Protein AF-A0A3D2SFI1-F1 (afdb_monomer_lite)

pLDDT: mean 71.43, std 18.97, range [39.94, 95.12]

Structure (mmCIF, N/CA/C/O backbone):
data_AF-A0A3D2SFI1-F1
#
_entry.id   AF-A0A3D2SFI1-F1
#
loop_
_atom_site.group_PDB
_atom_site.id
_atom_site.type_symbol
_atom_site.label_atom_id
_atom_site.label_alt_id
_atom_site.label_comp_id
_atom_site.label_asym_id
_atom_site.label_entity_id
_atom_site.label_seq_id
_atom_site.pdbx_PDB_ins_code
_atom_site.Cartn_x
_atom_site.Cartn_y
_atom_site.Cartn_z
_atom_site.occupancy
_atom_site.B_iso_or_equiv
_atom_site.auth_seq_id
_atom_site.auth_comp_id
_atom_site.auth_asym_id
_atom_site.auth_atom_id
_atom_site.pdbx_PDB_model_num
ATOM 1 N N . MET A 1 1 ? 15.712 4.746 -29.020 1.00 82.19 1 MET A N 1
ATOM 2 C CA . MET A 1 1 ? 15.199 5.637 -27.953 1.00 82.19 1 MET A CA 1
ATOM 3 C C . MET A 1 1 ? 13.906 5.114 -27.332 1.00 82.19 1 MET A C 1
ATOM 5 O O . MET A 1 1 ? 13.885 4.905 -26.130 1.00 82.19 1 MET A O 1
ATOM 9 N N . TYR A 1 2 ? 12.875 4.788 -28.119 1.00 91.19 2 TYR A N 1
ATOM 10 C CA . TYR A 1 2 ? 11.603 4.254 -27.595 1.00 91.19 2 TYR A CA 1
ATOM 11 C C . TYR A 1 2 ? 11.718 2.900 -26.880 1.00 91.19 2 TYR A C 1
ATOM 13 O O . TYR A 1 2 ? 11.045 2.687 -25.882 1.00 91.19 2 TYR A O 1
ATOM 21 N N . ILE A 1 3 ? 12.613 2.013 -27.335 1.00 93.12 3 ILE A N 1
ATOM 22 C CA . ILE A 1 3 ? 12.810 0.691 -26.715 1.00 93.12 3 ILE A CA 1
ATOM 23 C C . ILE A 1 3 ? 13.356 0.790 -25.279 1.00 93.12 3 ILE A C 1
ATOM 25 O O . ILE A 1 3 ? 12.961 0.023 -24.408 1.00 93.12 3 ILE A O 1
ATOM 29 N N . LEU A 1 4 ? 14.224 1.777 -25.022 1.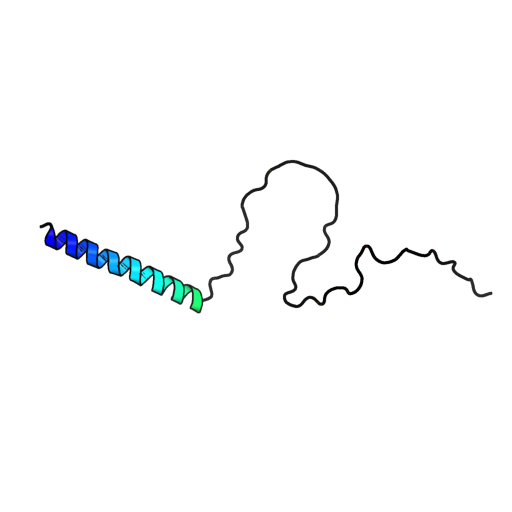00 92.62 4 LEU A N 1
ATOM 30 C CA . LEU A 1 4 ? 14.771 2.051 -23.691 1.00 92.62 4 LEU A CA 1
ATOM 31 C C . LEU A 1 4 ? 13.700 2.654 -22.784 1.00 92.62 4 LEU A C 1
ATOM 33 O O . LEU A 1 4 ? 13.619 2.303 -21.615 1.00 92.62 4 LEU A O 1
ATOM 37 N N . LEU A 1 5 ? 12.847 3.517 -23.342 1.00 92.12 5 LEU A N 1
ATOM 38 C CA . LEU A 1 5 ? 11.723 4.126 -22.635 1.00 92.12 5 LEU A CA 1
ATOM 39 C C . LEU A 1 5 ? 10.660 3.072 -22.276 1.00 92.12 5 LEU A C 1
ATOM 41 O O . LEU A 1 5 ? 10.170 3.051 -21.152 1.00 92.12 5 LEU A O 1
ATOM 45 N N . PHE A 1 6 ? 10.379 2.137 -23.186 1.00 94.12 6 PHE A N 1
ATOM 46 C CA . PHE A 1 6 ? 9.511 0.985 -22.942 1.00 94.12 6 PHE A CA 1
ATOM 47 C C . PHE A 1 6 ? 10.066 0.069 -21.844 1.00 94.12 6 PHE A C 1
ATOM 49 O O . PHE A 1 6 ? 9.340 -0.267 -20.913 1.00 94.12 6 PHE A O 1
ATOM 56 N N . LEU A 1 7 ? 11.358 -0.279 -21.901 1.00 94.75 7 LEU A N 1
ATOM 57 C CA . LEU A 1 7 ? 12.009 -1.069 -20.850 1.00 94.75 7 LEU A CA 1
ATOM 58 C C . LEU A 1 7 ? 12.008 -0.348 -19.499 1.00 94.75 7 LEU A C 1
ATOM 60 O O . LEU A 1 7 ? 11.730 -0.967 -18.477 1.00 94.75 7 LEU A O 1
ATOM 64 N N . PHE A 1 8 ? 12.273 0.957 -19.486 1.00 95.12 8 PHE A N 1
ATOM 65 C CA . PHE A 1 8 ? 12.241 1.763 -18.270 1.00 95.12 8 PHE A CA 1
ATOM 66 C C . PHE A 1 8 ? 10.843 1.776 -17.637 1.00 95.12 8 PHE A C 1
ATOM 68 O O . PHE A 1 8 ? 10.701 1.499 -16.447 1.00 95.12 8 PHE A O 1
ATOM 75 N N . ILE A 1 9 ? 9.799 2.007 -18.439 1.00 94.44 9 ILE A N 1
ATOM 76 C CA . ILE A 1 9 ? 8.403 1.954 -17.982 1.00 94.44 9 ILE A CA 1
ATOM 77 C C . ILE A 1 9 ? 8.045 0.551 -17.476 1.00 94.44 9 ILE A C 1
ATOM 79 O O . ILE A 1 9 ? 7.383 0.429 -16.449 1.00 94.44 9 ILE A O 1
ATOM 83 N N . LEU A 1 10 ? 8.508 -0.505 -18.147 1.00 94.88 10 LEU A N 1
ATOM 84 C CA . LEU A 1 10 ? 8.256 -1.892 -17.756 1.00 94.88 10 LEU A CA 1
ATOM 85 C C . LEU A 1 10 ? 8.877 -2.230 -16.392 1.00 94.88 10 LEU A C 1
ATOM 87 O O . LEU A 1 10 ? 8.223 -2.852 -15.555 1.00 94.88 10 LEU A O 1
ATOM 91 N N . VAL A 1 11 ? 10.100 -1.766 -16.127 1.00 94.69 11 VAL A N 1
ATOM 92 C CA . VAL A 1 11 ? 10.756 -1.936 -14.821 1.00 94.69 11 VAL A CA 1
ATOM 93 C C . VAL A 1 11 ? 9.993 -1.194 -13.719 1.00 94.69 11 VAL A C 1
ATOM 95 O O . VAL A 1 11 ? 9.733 -1.766 -12.660 1.00 94.69 11 VAL A O 1
ATOM 98 N N . VAL A 1 12 ? 9.576 0.053 -13.970 1.00 94.69 12 VAL A N 1
ATOM 99 C CA . VAL A 1 12 ? 8.781 0.834 -13.006 1.00 94.69 12 VAL A CA 1
ATOM 100 C C . VAL A 1 12 ? 7.420 0.180 -12.749 1.00 94.69 12 VAL A C 1
ATOM 102 O O . VAL A 1 12 ? 6.984 0.108 -11.603 1.00 94.69 12 VAL A O 1
ATOM 105 N N . PHE A 1 13 ? 6.768 -0.350 -13.784 1.00 94.06 13 PHE A N 1
ATOM 106 C CA . PHE A 1 13 ? 5.477 -1.029 -13.671 1.00 94.06 13 PHE A CA 1
ATOM 107 C C . PHE A 1 13 ? 5.550 -2.251 -12.750 1.00 94.06 13 PHE A C 1
ATOM 109 O O . PHE A 1 13 ? 4.742 -2.380 -11.829 1.00 94.06 13 PHE A O 1
ATOM 116 N N . ILE A 1 14 ? 6.561 -3.105 -12.941 1.00 92.88 14 ILE A N 1
ATOM 117 C CA . ILE A 1 14 ? 6.791 -4.284 -12.094 1.00 92.88 14 ILE A CA 1
ATOM 118 C C . ILE A 1 14 ? 7.100 -3.865 -10.650 1.00 92.88 14 ILE A C 1
ATOM 120 O O . ILE A 1 14 ? 6.598 -4.491 -9.717 1.00 92.88 14 ILE A O 1
ATOM 124 N N . LEU A 1 15 ? 7.863 -2.785 -10.447 1.00 92.50 15 LEU A N 1
ATOM 125 C CA . LEU A 1 15 ? 8.126 -2.244 -9.111 1.00 92.50 15 LEU A CA 1
ATOM 126 C C . LEU A 1 15 ? 6.844 -1.782 -8.415 1.00 92.50 15 LEU A C 1
ATOM 128 O O . LEU A 1 15 ? 6.609 -2.160 -7.274 1.00 92.50 15 LEU A O 1
ATOM 132 N N . VAL A 1 16 ? 5.993 -1.001 -9.081 1.00 89.94 16 VAL A N 1
ATOM 133 C CA . VAL A 1 16 ? 4.749 -0.489 -8.479 1.00 89.94 16 VAL A CA 1
ATOM 134 C C . VAL A 1 16 ? 3.788 -1.633 -8.132 1.00 89.94 16 VAL A C 1
ATOM 136 O O . VAL A 1 16 ? 3.224 -1.651 -7.035 1.00 89.94 16 VAL A O 1
ATOM 139 N N . LEU A 1 17 ? 3.650 -2.623 -9.019 1.00 87.25 17 LEU A N 1
ATOM 140 C CA . LEU A 1 17 ? 2.845 -3.826 -8.775 1.00 87.25 17 LEU A CA 1
ATOM 141 C C . LEU A 1 17 ? 3.404 -4.687 -7.635 1.00 87.25 17 LEU A C 1
ATOM 143 O O . LEU A 1 17 ? 2.653 -5.097 -6.749 1.00 87.25 17 LEU A O 1
ATOM 147 N N . GLY A 1 18 ? 4.716 -4.929 -7.619 1.00 86.06 18 GLY A N 1
ATOM 148 C CA . GLY A 1 18 ? 5.374 -5.736 -6.590 1.00 86.06 18 GLY A CA 1
ATOM 149 C C . GLY A 1 18 ? 5.359 -5.073 -5.211 1.00 86.06 18 GLY A C 1
ATOM 150 O O . GLY A 1 18 ? 5.039 -5.717 -4.210 1.00 86.06 18 GLY A O 1
ATOM 151 N N . LEU A 1 19 ? 5.633 -3.767 -5.146 1.00 85.75 19 LEU A N 1
ATOM 152 C CA . LEU A 1 19 ? 5.630 -2.998 -3.898 1.00 85.75 19 LEU A CA 1
ATOM 153 C C . LEU A 1 19 ? 4.230 -2.905 -3.274 1.00 85.75 19 LEU A C 1
ATOM 155 O O . LEU A 1 19 ? 4.118 -2.909 -2.048 1.00 85.75 19 LEU A O 1
ATOM 159 N N . SER A 1 20 ? 3.166 -2.874 -4.085 1.00 81.25 20 SER A N 1
ATOM 160 C CA . SER A 1 20 ? 1.779 -2.865 -3.596 1.00 81.25 20 SER A CA 1
ATOM 161 C C . SER A 1 20 ? 1.450 -4.116 -2.769 1.00 81.25 20 SER A C 1
ATOM 163 O O . SER A 1 20 ? 0.881 -4.026 -1.677 1.00 81.25 20 SER A O 1
ATOM 165 N N . ILE A 1 21 ? 1.895 -5.284 -3.240 1.00 84.50 21 ILE A N 1
ATOM 166 C CA . ILE A 1 21 ? 1.675 -6.569 -2.567 1.00 84.50 21 ILE A CA 1
ATOM 167 C C . ILE A 1 21 ? 2.522 -6.651 -1.294 1.00 84.50 21 ILE A C 1
ATOM 169 O O . ILE A 1 21 ? 1.993 -6.943 -0.220 1.00 84.50 21 ILE A O 1
ATOM 173 N N . VAL A 1 22 ? 3.814 -6.322 -1.373 1.00 84.62 22 VAL A N 1
ATOM 174 C CA . VAL A 1 22 ? 4.719 -6.365 -0.211 1.00 84.62 22 VAL A CA 1
ATOM 175 C C . VAL A 1 22 ? 4.257 -5.407 0.889 1.00 84.62 22 VAL A C 1
ATOM 177 O O . VAL A 1 22 ? 4.211 -5.795 2.055 1.00 84.62 22 VAL A O 1
ATOM 180 N N . GLY A 1 23 ? 3.829 -4.189 0.542 1.00 80.38 23 GLY A N 1
ATOM 181 C CA . GLY A 1 23 ? 3.296 -3.227 1.510 1.00 80.38 23 GLY A CA 1
ATOM 182 C C . GLY A 1 23 ? 2.032 -3.722 2.221 1.00 80.38 23 GLY A C 1
ATOM 183 O O . GLY A 1 23 ? 1.868 -3.488 3.419 1.00 80.38 23 GLY A O 1
ATOM 184 N N . SER A 1 24 ? 1.163 -4.458 1.519 1.00 78.62 24 SER A N 1
ATOM 185 C CA . SER A 1 24 ? -0.036 -5.063 2.113 1.00 78.62 24 SER A CA 1
ATOM 186 C C . SER A 1 24 ? 0.299 -6.183 3.106 1.00 78.62 24 SER A C 1
ATOM 188 O O . SER A 1 24 ? -0.286 -6.229 4.187 1.00 78.62 24 SER A O 1
ATOM 190 N N . ILE A 1 25 ? 1.296 -7.018 2.794 1.00 81.56 25 ILE A N 1
ATOM 191 C CA . ILE A 1 25 ? 1.754 -8.125 3.646 1.00 81.56 25 ILE A CA 1
ATOM 192 C C . ILE A 1 25 ? 2.491 -7.583 4.870 1.00 81.56 25 ILE A C 1
ATOM 194 O O . ILE A 1 25 ? 2.202 -7.994 5.990 1.00 81.56 25 ILE A O 1
ATOM 198 N N . VAL A 1 26 ? 3.382 -6.604 4.689 1.00 86.19 26 VAL A N 1
ATOM 199 C CA . VAL A 1 26 ? 4.047 -5.924 5.808 1.00 86.19 26 VAL A CA 1
ATOM 200 C C . VAL A 1 26 ? 3.008 -5.269 6.711 1.00 86.19 26 VAL A C 1
ATOM 202 O O . VAL A 1 26 ? 3.078 -5.442 7.918 1.00 86.19 26 VAL A O 1
ATOM 205 N N . ARG A 1 27 ? 1.987 -4.597 6.164 1.00 77.12 27 ARG A N 1
ATOM 206 C CA . ARG A 1 27 ? 0.898 -4.009 6.961 1.00 77.12 27 ARG A CA 1
ATOM 207 C C . ARG A 1 27 ? 0.036 -5.057 7.674 1.00 77.12 27 ARG A C 1
ATOM 209 O O . ARG A 1 27 ? -0.410 -4.794 8.791 1.00 77.12 27 ARG A O 1
ATOM 216 N N . ALA A 1 28 ? -0.185 -6.215 7.052 1.00 77.69 28 ALA A N 1
ATOM 217 C CA . ALA A 1 28 ? -0.918 -7.337 7.634 1.00 77.69 28 ALA A CA 1
ATOM 218 C C . ALA A 1 28 ? -0.141 -8.004 8.782 1.00 77.69 28 ALA A C 1
ATOM 220 O O . ALA A 1 28 ? -0.737 -8.335 9.802 1.00 77.69 28 ALA A O 1
ATOM 221 N N . ILE A 1 29 ? 1.183 -8.139 8.651 1.00 79.25 29 ILE A N 1
ATOM 222 C CA . ILE A 1 29 ? 2.056 -8.752 9.664 1.00 79.25 29 ILE A CA 1
ATOM 223 C C . ILE A 1 29 ? 2.406 -7.757 10.783 1.00 79.25 29 ILE A C 1
ATOM 225 O O . ILE A 1 29 ? 2.393 -8.124 11.953 1.00 79.25 29 ILE A O 1
ATOM 229 N N . PHE A 1 30 ? 2.651 -6.482 10.465 1.00 76.69 30 PHE A N 1
ATOM 230 C CA . PHE A 1 30 ? 2.930 -5.432 11.458 1.00 76.69 30 PHE A CA 1
ATOM 231 C C . PHE A 1 30 ? 1.675 -4.857 12.130 1.00 76.69 30 PHE A C 1
ATOM 233 O O . PHE A 1 30 ? 1.784 -3.953 12.957 1.00 76.69 30 PHE A O 1
ATOM 240 N N . GLY A 1 31 ? 0.478 -5.357 11.809 1.00 66.19 31 GLY A N 1
ATOM 241 C CA . GLY A 1 31 ? -0.721 -5.114 12.614 1.00 66.19 31 GLY A CA 1
ATOM 242 C C . GLY A 1 31 ? -1.116 -3.642 12.795 1.00 66.19 31 GLY A C 1
ATOM 243 O O . GLY A 1 31 ? -1.810 -3.307 13.756 1.00 66.19 31 GLY A O 1
ATOM 244 N N . PHE A 1 32 ? -0.736 -2.741 11.882 1.00 57.56 32 PHE A N 1
ATOM 245 C CA . PHE A 1 32 ? -1.083 -1.312 11.960 1.00 57.56 32 PHE A CA 1
ATOM 246 C C . PHE A 1 32 ? -2.507 -1.049 11.427 1.00 57.56 32 PHE A C 1
ATOM 248 O O . PHE A 1 32 ? -2.746 -0.292 10.481 1.00 57.56 32 PHE A O 1
ATOM 255 N N . GLY A 1 33 ? -3.465 -1.757 12.028 1.00 59.09 33 GLY A N 1
ATOM 256 C CA . GLY A 1 33 ? -4.872 -1.843 11.639 1.00 59.09 33 GLY A CA 1
ATOM 257 C C . GLY A 1 33 ? -5.855 -1.298 12.675 1.00 59.09 33 GLY A C 1
ATOM 258 O O . GLY A 1 33 ? -7.038 -1.598 12.593 1.00 59.09 33 GLY A O 1
ATOM 259 N N . ARG A 1 34 ? -5.412 -0.484 13.640 1.00 58.25 34 ARG A N 1
ATOM 260 C CA . ARG A 1 34 ? -6.318 0.299 14.499 1.00 58.25 34 ARG A CA 1
ATOM 261 C C . ARG A 1 34 ? -6.230 1.781 14.151 1.00 58.25 34 ARG A C 1
ATOM 263 O O . ARG A 1 34 ? -5.651 2.571 14.886 1.00 58.25 34 ARG A O 1
ATOM 270 N N . ARG A 1 35 ? -6.811 2.178 13.019 1.00 54.97 35 ARG A N 1
ATOM 271 C CA . ARG A 1 35 ? -7.232 3.570 12.821 1.00 54.97 35 ARG A CA 1
ATOM 272 C C . ARG A 1 35 ? -8.730 3.582 12.592 1.00 54.97 35 ARG A C 1
ATOM 274 O O . ARG A 1 35 ? -9.207 3.314 11.497 1.00 54.97 35 ARG A O 1
ATOM 281 N N . SER A 1 36 ? -9.420 3.854 13.697 1.00 52.03 36 SER A N 1
ATOM 282 C CA . SER A 1 36 ? -10.789 4.345 13.761 1.00 52.03 36 SER A CA 1
ATOM 283 C C . SER A 1 36 ? -11.053 5.295 12.597 1.00 52.03 36 SER A C 1
ATOM 285 O O . SER A 1 36 ? -10.447 6.365 12.521 1.00 52.03 36 SER A O 1
ATOM 287 N N . THR A 1 37 ? -11.943 4.909 11.687 1.00 45.69 37 THR A N 1
ATOM 288 C CA . THR A 1 37 ? -12.534 5.825 10.711 1.00 45.69 37 THR A CA 1
ATOM 289 C C . THR A 1 37 ? -13.591 6.640 11.449 1.00 45.69 37 THR A C 1
ATOM 291 O O . THR A 1 37 ? -14.790 6.434 11.318 1.00 45.69 37 THR A O 1
ATOM 294 N N . SER A 1 38 ? -13.135 7.540 12.315 1.00 55.94 38 SER A N 1
ATOM 295 C CA . SER A 1 38 ? -13.974 8.634 12.775 1.00 55.94 38 SER A CA 1
ATOM 296 C C . SER A 1 38 ? -13.968 9.687 11.677 1.00 55.94 38 SER A C 1
ATOM 298 O O . SER A 1 38 ? -12.892 10.132 11.278 1.00 55.94 38 SER A O 1
ATOM 300 N N . ARG A 1 39 ? -15.173 10.130 11.300 1.00 52.91 39 ARG A N 1
ATOM 301 C CA . ARG A 1 39 ? -15.514 11.223 10.370 1.00 52.91 39 ARG A CA 1
ATOM 302 C C . ARG A 1 39 ? -15.718 10.756 8.926 1.00 52.91 39 ARG A C 1
ATOM 304 O O . ARG A 1 39 ? -14.759 10.587 8.187 1.00 52.91 39 ARG A O 1
ATOM 311 N N . MET A 1 40 ? -16.982 10.659 8.507 1.00 42.59 40 MET A N 1
ATOM 312 C CA . MET A 1 40 ? -17.606 11.751 7.749 1.00 42.59 40 MET A CA 1
ATOM 313 C C . MET A 1 40 ? -19.108 11.490 7.498 1.00 42.59 40 MET A C 1
ATOM 315 O O . MET A 1 40 ? -19.491 10.398 7.101 1.00 42.59 40 MET A O 1
ATOM 319 N N . ASN A 1 41 ? -19.897 12.557 7.676 1.00 43.81 41 ASN A N 1
ATOM 320 C CA . ASN A 1 41 ? -21.236 12.830 7.135 1.00 43.81 41 ASN A CA 1
ATOM 321 C C . ASN A 1 41 ? -22.475 12.162 7.748 1.00 43.81 41 ASN A C 1
ATOM 323 O O . ASN A 1 41 ? -22.941 11.138 7.269 1.00 43.81 41 ASN A O 1
ATOM 327 N N . GLN A 1 42 ? -23.130 12.904 8.647 1.00 45.91 42 GLN A N 1
ATOM 328 C CA . GLN A 1 42 ? -24.541 13.263 8.452 1.00 45.91 42 GLN A CA 1
ATOM 329 C C . GLN A 1 42 ? -24.873 14.521 9.268 1.00 45.91 42 GLN A C 1
ATOM 331 O O . GLN A 1 42 ? -25.346 14.466 10.397 1.00 45.91 42 GLN A O 1
ATOM 336 N N . SER A 1 43 ? -24.584 15.685 8.682 1.00 49.28 43 SER A N 1
ATOM 337 C CA . SER A 1 43 ? -25.351 16.890 8.988 1.00 49.28 43 SER A CA 1
ATOM 338 C C . SER A 1 43 ? -26.723 16.684 8.367 1.00 49.28 43 SER A C 1
ATOM 340 O O . SER A 1 43 ? -26.792 16.675 7.145 1.00 49.28 43 SER A O 1
ATOM 342 N N . HIS A 1 44 ? -27.762 16.468 9.168 1.00 43.25 44 HIS A N 1
ATOM 343 C CA . HIS A 1 44 ? -29.126 16.937 8.914 1.00 43.25 44 HIS A CA 1
ATOM 344 C C . HIS A 1 44 ? -29.802 17.086 10.279 1.00 43.25 44 HIS A C 1
ATOM 346 O O . HIS A 1 44 ? -29.849 16.155 11.082 1.00 43.25 44 HIS A O 1
ATOM 352 N N . GLU A 1 45 ? -30.216 18.317 10.547 1.00 50.75 45 GLU A N 1
ATOM 353 C CA . GLU A 1 45 ? -30.997 18.746 11.697 1.00 50.75 45 GLU A CA 1
ATOM 354 C C . GLU A 1 45 ? -32.263 17.900 11.851 1.00 50.75 45 GLU A C 1
ATOM 356 O O . GLU A 1 45 ? -32.929 17.576 10.869 1.00 50.75 45 GLU A O 1
ATOM 361 N N . GLY A 1 46 ? -32.617 17.566 13.092 1.00 39.94 46 GLY A N 1
ATOM 362 C CA . GLY A 1 46 ? -33.845 16.825 13.363 1.00 39.94 46 GLY A CA 1
ATOM 363 C C . GLY A 1 46 ? -33.885 16.204 14.748 1.00 39.94 46 GLY A C 1
ATOM 364 O O . GLY A 1 46 ? -33.917 14.991 14.881 1.00 39.94 46 GLY A O 1
ATOM 365 N N . GLN A 1 47 ? -33.792 17.052 15.769 1.00 45.03 47 GLN A N 1
ATOM 366 C CA . GLN A 1 47 ? -34.594 16.994 16.992 1.00 45.03 47 GLN A CA 1
ATOM 367 C C . GLN A 1 47 ? -35.290 15.645 17.301 1.00 45.03 47 GLN A C 1
ATOM 369 O O . GLN A 1 47 ? -36.239 15.268 16.622 1.00 45.03 47 GLN A O 1
ATOM 374 N N . ASN A 1 48 ? -34.884 14.999 18.402 1.00 40.75 48 ASN A N 1
ATOM 375 C CA . ASN A 1 48 ? -35.725 14.700 19.577 1.00 40.75 48 ASN A CA 1
ATOM 376 C C . ASN A 1 48 ? -35.419 13.323 20.217 1.00 40.75 48 ASN A C 1
ATOM 378 O O . ASN A 1 48 ? -35.404 12.301 19.543 1.00 40.75 48 ASN A O 1
ATOM 382 N N . ASN A 1 49 ? -35.255 13.337 21.545 1.00 42.06 49 ASN A N 1
ATOM 383 C CA . ASN A 1 49 ? -35.307 12.221 22.506 1.00 42.06 49 ASN A CA 1
ATOM 384 C C . ASN A 1 49 ? -34.242 11.108 22.397 1.00 42.06 49 ASN A C 1
ATOM 386 O O . ASN A 1 49 ? -34.291 10.207 21.573 1.00 42.06 49 ASN A O 1
ATOM 390 N N . GLN A 1 50 ? -33.183 11.189 23.206 1.00 50.38 50 GLN A N 1
ATOM 391 C CA . GLN A 1 50 ? -33.129 10.607 24.561 1.00 50.38 50 GLN A CA 1
ATOM 392 C C . GLN A 1 50 ? -33.084 9.075 24.528 1.00 50.38 50 GLN A C 1
ATOM 394 O O . GLN A 1 50 ? -34.120 8.425 24.469 1.00 50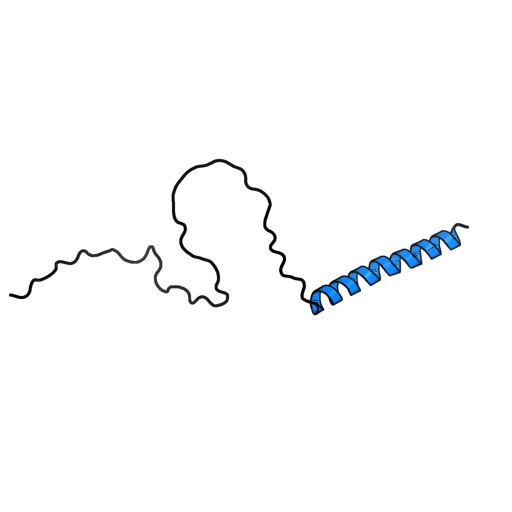.38 50 GLN A O 1
ATOM 399 N N . SER A 1 51 ? -31.865 8.524 24.589 1.00 42.34 51 SER A N 1
ATOM 400 C CA . SER A 1 51 ? -31.463 7.331 25.363 1.00 42.34 51 SER A CA 1
ATOM 401 C C . SER A 1 51 ? -30.038 6.946 24.953 1.00 42.34 51 SER A C 1
ATOM 403 O O . SER A 1 51 ? -29.809 6.040 24.153 1.00 42.34 51 SER A O 1
ATOM 405 N N . GLN A 1 52 ? -29.056 7.679 25.483 1.00 48.22 52 GLN A N 1
ATOM 406 C CA . GLN A 1 52 ? -27.721 7.118 25.661 1.00 48.22 52 GLN A CA 1
ATOM 407 C C . GLN A 1 52 ? -27.838 6.043 26.740 1.00 48.22 52 GLN A C 1
ATOM 409 O O . GLN A 1 52 ? -27.850 6.372 27.917 1.00 48.22 52 GLN A O 1
ATOM 414 N N . GLU A 1 53 ? -27.921 4.775 26.350 1.00 43.81 53 GLU A N 1
ATOM 415 C CA . GLU A 1 53 ? -27.475 3.699 27.231 1.00 43.81 53 GLU A CA 1
ATOM 416 C C . GLU A 1 53 ? -27.012 2.485 26.418 1.00 43.81 53 GLU A C 1
ATOM 418 O O . GLU A 1 53 ? -27.775 1.824 25.716 1.00 43.81 53 GLU A O 1
ATOM 423 N N . GLU A 1 54 ? -25.697 2.283 26.486 1.00 45.91 54 GLU A N 1
ATOM 424 C CA . GLU A 1 54 ? -24.941 1.060 26.233 1.00 45.91 54 GLU A CA 1
ATOM 425 C C . GLU A 1 54 ? -25.390 0.123 25.104 1.00 45.91 54 GLU A C 1
ATOM 427 O O . GLU A 1 54 ? -26.155 -0.819 25.295 1.00 45.91 54 GLU A O 1
ATOM 432 N N . ASN A 1 55 ? -24.696 0.207 23.969 1.00 43.22 55 ASN A N 1
ATOM 433 C CA . ASN A 1 55 ? -24.201 -1.011 23.322 1.00 43.22 55 ASN A CA 1
ATOM 434 C C . ASN A 1 55 ? -22.853 -0.760 22.652 1.00 43.22 55 ASN A C 1
ATOM 436 O O . ASN A 1 55 ? -22.654 -0.962 21.456 1.00 43.22 55 ASN A O 1
ATOM 440 N N . THR A 1 56 ? -21.881 -0.368 23.468 1.00 41.38 56 THR A N 1
ATOM 441 C CA . THR A 1 56 ? -20.506 -0.753 23.187 1.00 41.38 56 THR A CA 1
ATOM 442 C C . THR A 1 56 ? -20.387 -2.264 23.411 1.00 41.38 56 THR A C 1
ATOM 444 O O . THR A 1 56 ? -20.861 -2.826 24.400 1.00 41.38 56 THR A O 1
ATOM 447 N N . THR A 1 57 ? -19.786 -2.925 22.422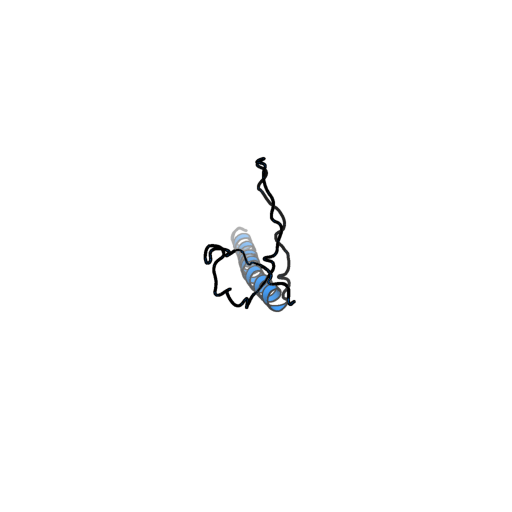 1.00 42.09 57 THR A N 1
ATOM 448 C CA . THR A 1 57 ? -19.050 -4.191 22.536 1.00 42.09 57 THR A CA 1
ATOM 449 C C . THR A 1 57 ? -19.729 -5.350 23.268 1.00 42.09 57 THR A C 1
ATOM 45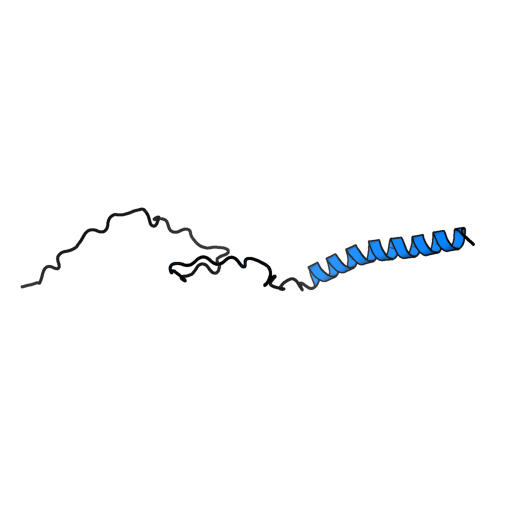1 O O . THR A 1 57 ? -19.733 -5.43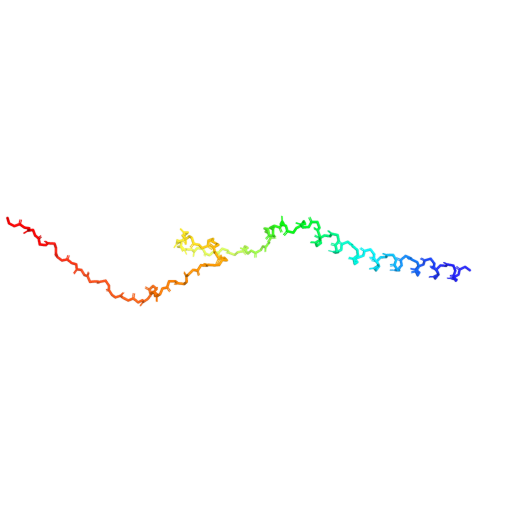8 24.488 1.00 42.09 57 THR A O 1
ATOM 454 N N . ALA A 1 58 ? -20.107 -6.373 22.505 1.00 42.16 58 ALA A N 1
ATOM 455 C CA . ALA A 1 58 ? -19.435 -7.649 22.721 1.00 42.16 58 ALA A CA 1
ATOM 456 C C . ALA A 1 58 ? -19.511 -8.517 21.466 1.00 42.16 58 ALA A C 1
ATOM 458 O O . ALA A 1 58 ? -20.511 -9.165 21.163 1.00 42.16 58 ALA A O 1
ATOM 459 N N . SER A 1 59 ? -18.361 -8.588 20.798 1.00 52.97 59 SER A N 1
ATOM 460 C CA . SER A 1 59 ? -17.783 -9.890 20.484 1.00 52.97 59 SER A CA 1
ATOM 461 C C . SER A 1 59 ? -18.040 -10.820 21.688 1.00 52.97 59 SER A C 1
ATOM 463 O O . SER A 1 59 ? -17.466 -10.606 22.752 1.00 52.97 59 SER A O 1
ATOM 465 N N . GLY A 1 60 ? -19.027 -11.720 21.583 1.00 53.94 60 GLY A N 1
ATOM 466 C CA . GLY A 1 60 ? -19.429 -12.650 22.652 1.00 53.94 60 GLY A CA 1
ATOM 467 C C . GLY A 1 60 ? -20.586 -12.246 23.593 1.00 53.94 60 GLY A C 1
ATOM 468 O O . GLY A 1 60 ? -20.680 -12.815 24.679 1.00 53.94 60 GLY A O 1
ATOM 469 N N . LYS A 1 61 ? -21.484 -11.303 23.250 1.00 58.78 61 LYS A N 1
ATOM 470 C CA . LYS A 1 61 ? -22.615 -10.935 24.141 1.00 58.78 61 LYS A CA 1
ATOM 471 C C . LYS A 1 61 ? -23.708 -12.012 24.105 1.00 58.78 61 LYS A C 1
ATOM 473 O O . LYS A 1 61 ? -24.351 -12.206 23.074 1.00 58.78 61 LYS A O 1
ATOM 478 N N . ARG A 1 62 ? -23.953 -12.693 25.233 1.00 67.31 62 ARG A N 1
ATOM 479 C CA . ARG A 1 62 ? -25.138 -13.554 25.415 1.00 67.31 62 ARG A CA 1
ATOM 480 C C . ARG A 1 62 ? -26.390 -12.720 25.121 1.00 67.31 62 ARG A C 1
ATOM 482 O O . ARG A 1 62 ? -26.586 -11.674 25.738 1.00 67.31 62 ARG A O 1
ATOM 489 N N . LYS A 1 63 ? -27.211 -13.162 24.162 1.00 74.06 63 LYS A N 1
ATOM 490 C CA . LYS A 1 63 ? -28.493 -12.514 23.856 1.00 74.06 63 LYS A CA 1
ATOM 491 C C . LYS A 1 63 ? -29.393 -12.573 25.093 1.00 74.06 63 LYS A C 1
ATOM 493 O O . LYS A 1 63 ? -29.485 -13.618 25.735 1.00 74.06 63 LYS A O 1
ATOM 498 N N . LYS A 1 64 ? -30.039 -11.449 25.416 1.00 76.06 64 LYS A N 1
ATOM 499 C CA . LYS A 1 64 ? -31.128 -11.413 26.399 1.00 76.06 64 LYS A CA 1
ATOM 500 C C . LYS A 1 64 ? -32.239 -12.350 25.908 1.00 76.06 64 LYS A C 1
ATOM 502 O O . LYS A 1 64 ? -32.551 -12.327 24.720 1.00 76.06 64 LYS A O 1
ATOM 507 N N . LEU A 1 65 ? -32.753 -13.199 26.803 1.00 77.38 65 LEU A N 1
ATOM 508 C CA . LEU A 1 65 ? -33.781 -14.197 26.479 1.00 77.38 65 LEU A CA 1
ATOM 509 C C . LEU A 1 65 ? -35.177 -13.572 26.370 1.00 77.38 65 LEU A C 1
ATOM 511 O O . LEU A 1 65 ? -35.974 -14.040 25.572 1.00 77.38 65 LEU A O 1
ATOM 515 N N . PHE A 1 66 ? -35.428 -12.495 27.116 1.00 80.88 66 PHE A N 1
ATOM 516 C CA . PHE A 1 66 ? -36.674 -11.737 27.061 1.00 80.88 66 PHE A CA 1
ATOM 517 C C . PHE A 1 66 ? -36.472 -10.449 26.269 1.00 80.88 66 PHE A C 1
ATOM 519 O O . PHE A 1 66 ? -35.475 -9.734 26.454 1.00 80.88 66 PHE A O 1
ATOM 526 N N . THR A 1 67 ? -37.399 -10.193 25.351 1.00 80.44 67 THR A N 1
ATOM 527 C CA . THR A 1 67 ? -37.439 -8.962 24.562 1.00 80.44 67 THR A CA 1
ATOM 528 C C . THR A 1 67 ? -38.058 -7.833 25.387 1.00 80.44 67 THR A C 1
ATOM 530 O O . THR A 1 67 ? -38.704 -8.073 26.401 1.00 80.44 67 THR A O 1
ATOM 533 N N . LYS A 1 68 ? -37.815 -6.574 24.999 1.00 81.44 68 LYS A N 1
ATOM 534 C CA . LYS A 1 68 ? -38.383 -5.420 25.722 1.00 81.44 68 LYS A CA 1
ATOM 535 C C . LYS A 1 68 ? -39.904 -5.321 25.578 1.00 81.44 68 LYS A C 1
ATOM 537 O O . LYS A 1 68 ? -40.531 -4.670 26.399 1.00 81.44 68 LYS A O 1
ATOM 542 N N . ASP A 1 69 ? -40.452 -5.959 24.550 1.00 84.88 69 ASP A N 1
ATOM 543 C CA . ASP A 1 69 ? -41.883 -5.997 24.259 1.00 84.88 69 ASP A CA 1
ATOM 544 C C . ASP A 1 69 ? -42.570 -7.209 24.925 1.00 84.8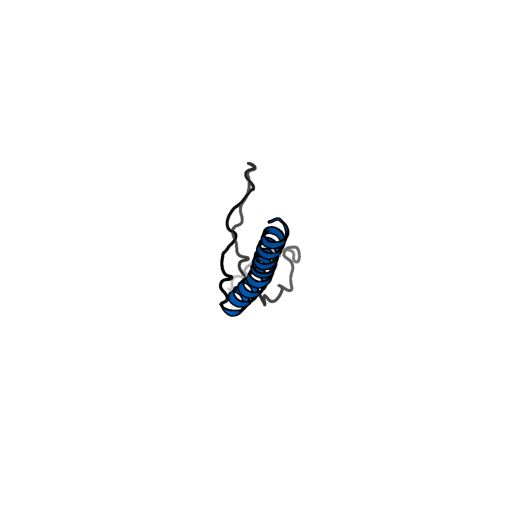8 69 ASP A C 1
ATOM 546 O O . ASP A 1 69 ? -43.761 -7.433 24.725 1.00 84.88 69 ASP A O 1
ATOM 550 N N . GLU A 1 70 ? -41.828 -8.007 25.707 1.00 82.38 70 GLU A N 1
ATOM 551 C CA . GLU A 1 70 ? -42.356 -9.153 26.445 1.00 82.38 70 GLU A CA 1
ATOM 552 C C . GLU A 1 70 ? -42.539 -8.838 27.934 1.00 82.38 70 GLU A C 1
ATOM 554 O O . GLU A 1 70 ? -41.580 -8.545 28.649 1.00 82.38 70 GLU A O 1
ATOM 559 N N . GLY A 1 71 ? -43.783 -8.985 28.400 1.00 81.94 71 GLY A N 1
ATOM 560 C CA . GLY A 1 71 ? -44.187 -8.859 29.800 1.00 81.94 71 GLY A CA 1
ATOM 561 C C . GLY A 1 71 ? -44.973 -7.578 30.082 1.00 81.94 71 GLY A C 1
ATOM 562 O O . GLY A 1 71 ? -44.526 -6.478 29.776 1.00 81.94 71 GLY A O 1
ATOM 563 N N . GLU A 1 72 ? -46.150 -7.723 30.689 1.00 86.62 72 GLU A N 1
ATOM 564 C CA . GLU A 1 72 ? -46.893 -6.606 31.276 1.00 86.62 72 GLU A CA 1
ATOM 565 C C . GLU A 1 72 ? -46.457 -6.436 32.733 1.00 86.62 72 GLU A C 1
ATOM 567 O O . GLU A 1 72 ? -46.310 -7.418 33.467 1.00 86.62 72 GLU A O 1
ATOM 572 N N . TYR A 1 73 ? -46.219 -5.193 33.150 1.00 83.94 73 TYR A N 1
ATOM 573 C CA . TYR A 1 73 ? -45.912 -4.905 34.544 1.00 83.94 73 TYR A CA 1
ATOM 574 C C . TYR A 1 73 ? -47.179 -5.051 35.378 1.00 83.94 73 TYR A C 1
ATOM 576 O O . TYR A 1 73 ? -48.177 -4.384 35.123 1.00 83.94 73 TYR A O 1
ATOM 584 N N . VAL A 1 74 ? -47.117 -5.921 36.380 1.00 86.25 74 VAL A N 1
ATOM 585 C CA . VAL A 1 74 ? -48.193 -6.093 37.354 1.00 86.25 74 VAL A CA 1
ATOM 586 C C . VAL A 1 74 ? -47.830 -5.295 38.599 1.00 86.25 74 VAL A C 1
ATOM 588 O O . VAL A 1 74 ? -46.759 -5.500 39.176 1.00 86.25 74 VAL A O 1
ATOM 591 N N . ASP A 1 75 ? -48.719 -4.390 38.999 1.00 89.56 75 ASP A N 1
ATOM 592 C CA . ASP A 1 75 ? -48.585 -3.647 40.249 1.00 89.56 75 ASP A CA 1
ATOM 593 C C . ASP A 1 75 ? -48.644 -4.613 41.439 1.00 89.56 75 ASP A C 1
ATOM 595 O O . ASP A 1 75 ? -49.454 -5.543 41.465 1.00 89.56 75 ASP A O 1
ATOM 599 N N . TYR A 1 76 ? -47.786 -4.399 42.436 1.00 88.88 76 TYR A N 1
ATOM 600 C CA . TYR A 1 76 ? -47.807 -5.180 43.669 1.00 88.88 76 TYR A CA 1
ATOM 601 C C . TYR A 1 76 ? -48.316 -4.335 44.835 1.00 88.88 76 TYR A C 1
ATOM 603 O O . TYR A 1 76 ? -48.012 -3.148 44.952 1.00 88.88 76 TYR A O 1
ATOM 611 N N . GLU A 1 77 ? -49.075 -4.974 45.721 1.00 87.31 77 GLU A N 1
ATOM 612 C CA . GLU A 1 77 ? -49.475 -4.400 47.000 1.00 87.31 77 GLU A CA 1
ATOM 613 C C . GLU A 1 77 ? -48.553 -4.945 48.094 1.00 87.31 77 GLU A C 1
ATOM 615 O O . GLU A 1 77 ? -48.388 -6.157 48.254 1.00 87.31 77 GLU A O 1
ATOM 620 N N . GLU A 1 78 ? -47.907 -4.045 48.830 1.00 86.69 78 GLU A N 1
ATOM 621 C CA . GLU A 1 78 ? -47.031 -4.411 49.938 1.00 86.69 78 GLU A CA 1
ATOM 622 C C . GLU A 1 78 ? -47.873 -4.727 51.179 1.00 86.69 78 GLU A C 1
ATOM 624 O O . GLU A 1 78 ? -48.506 -3.848 51.771 1.00 86.69 78 GLU A O 1
ATOM 629 N N . VAL A 1 79 ? -47.879 -5.994 51.590 1.00 86.88 79 VAL A N 1
ATOM 630 C CA . VAL A 1 79 ? -48.542 -6.409 52.827 1.00 86.88 79 VAL A CA 1
ATOM 631 C C . VAL A 1 79 ? -47.653 -6.016 53.999 1.00 86.88 79 VAL A C 1
ATOM 633 O O . VAL A 1 79 ? -46.527 -6.490 54.126 1.00 86.88 79 VAL A O 1
ATOM 636 N N . LYS A 1 80 ? -48.163 -5.149 54.873 1.00 86.81 80 LYS A N 1
ATOM 637 C CA . LYS A 1 80 ? -47.500 -4.842 56.141 1.00 86.81 80 LYS A CA 1
ATOM 638 C C . LYS A 1 80 ? -47.768 -5.979 57.118 1.00 86.81 80 LYS A C 1
ATOM 640 O O . LYS A 1 80 ? -48.928 -6.236 57.450 1.00 86.81 80 LYS A O 1
ATOM 645 N N . ASP A 1 81 ? -46.706 -6.630 57.576 1.00 78.94 81 ASP A N 1
ATOM 646 C CA . ASP A 1 81 ? -46.790 -7.552 58.704 1.00 78.94 81 ASP A CA 1
ATOM 647 C C . ASP A 1 81 ? -47.347 -6.803 59.928 1.00 78.94 81 ASP A C 1
ATOM 649 O O . ASP A 1 81 ? -46.985 -5.649 60.185 1.00 78.94 81 ASP A O 1
ATOM 653 N N . LYS A 1 82 ? -48.296 -7.435 60.625 1.00 67.12 82 LYS A N 1
ATOM 654 C CA . LYS A 1 82 ? -48.922 -6.897 61.842 1.00 67.12 82 LYS A CA 1
ATOM 655 C C . LYS A 1 82 ? -47.997 -6.987 63.046 1.00 67.12 82 LYS A C 1
ATOM 657 O O . LYS A 1 82 ? -47.334 -8.037 63.192 1.00 67.12 82 LYS A O 1
#

Sequence (82 aa):
MYILLFLFILVVFILVLGLSIVGSIVRAIFGFGRRSTSRMNQSHEGQNNQSQEENTTASGKRKKLFTKDEGEYVDYEEVKDK

Radius of gyration: 30.52 Å; chains: 1; bounding box: 65×33×90 Å

Foldseek 3Di:
DVVVVVVVVVVVVCVVVVVVVVVVVCCVVVVPPPDPPDDDDDPDDDDDDDDPDDDDDDPDDDDDPDDPPDDDDDDDDDDDDD

Secondary structure (DSSP, 8-state):
-HHHHHHHHHHHHHHHHHHHHHHHHHHHHTT---------------------------TT-PPPSS-TTS-PPPP---PPP-

Organism: NCBI:txid477666

InterPro domains:
  IPR032272 Protein of unknown function DUF4834 [PF16118] (1-80)